Protein AF-A0A2I1HNR0-F1 (afdb_monomer)

Sequence (96 aa):
MDKSHIEALAINIVSKANALPSPNENTNIPKVDPCPICGEDIYTLELAVIKEFTLASCGHIFHQKCLEEYLVDGILRPPFEPHSQEESNGGNFVSI

InterPro domains:
  IPR001841 Zinc finger, RING-type [PS50089] (35-70)
  IPR013083 Zinc finger, RING/FYVE/PHD-type [G3DSA:3.30.40.10] (31-84)
  IPR027370 Zinc finger, RING-type, eukaryotic [PF13445] (35-67)

Organism: NCBI:txid588596

Radius of gyration: 17.7 Å; Cα contacts (8 Å, |Δi|>4): 84; chains: 1; bounding box: 32×51×40 Å

Secondary structure (DSSP, 8-state):
--SHHHHHHHHHHHHHTT-SSS--TT------PPPTTT-S-S--GGG-----EEE-TTS-EEEHHHHHHHHHHTTSS-------------------

Mean predicted aligned error: 13.55 Å

Nearest PDB structures (foldseek):
  2ep4-assembly1_A  TM=4.364E-01  e=3.396E-02  Homo sapiens
  8i3x-assembly1_B  TM=5.291E-01  e=1.259E-01  Oryza sativa
  4r2y-assembly2_B  TM=5.786E-01  e=5.001E-01  Homo sapiens

Foldseek 3Di:
DDCVQVVLVVLVVCVQVCVDPDPPPDPPRDDHADAPQPRHRCDDPPVVDNQDWDQDPVRHIHRPVSVVCCVVCVVPDDDDDPPDDPPDDDDDDDDD

Solvent-accessible surface area (backbone atoms only — not comparable to full-atom values): 6399 Å² total; per-residue (Å²): 120,74,58,63,58,57,53,25,45,51,52,43,51,42,55,72,66,65,74,46,81,72,90,65,92,77,77,80,72,53,83,67,76,42,12,80,87,79,66,46,66,61,74,56,73,92,73,74,56,83,59,60,64,43,76,45,83,88,55,53,51,32,38,38,68,57,52,51,51,46,61,66,49,44,82,75,50,84,78,85,78,76,83,73,81,77,84,73,74,91,75,94,79,83,90,129

pLDDT: mean 70.46, std 18.04, range [37.06, 91.38]

Structure (mmCIF, N/CA/C/O backbone):
data_AF-A0A2I1HNR0-F1
#
_entry.id   AF-A0A2I1HNR0-F1
#
loop_
_atom_site.group_PDB
_atom_site.id
_atom_site.type_symbol
_atom_site.label_atom_id
_atom_site.label_alt_id
_atom_site.label_comp_id
_atom_site.label_asym_id
_atom_site.label_entity_id
_atom_site.label_seq_id
_atom_site.pdbx_PDB_ins_code
_atom_site.Cartn_x
_atom_site.Cartn_y
_atom_site.Cartn_z
_atom_site.occupancy
_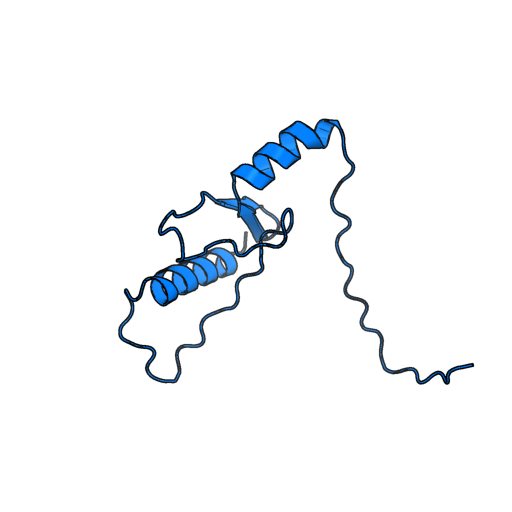atom_site.B_iso_or_equiv
_atom_site.auth_seq_id
_atom_site.auth_comp_id
_atom_site.auth_asym_id
_atom_site.auth_atom_id
_atom_site.pdbx_PDB_model_num
ATOM 1 N N . MET A 1 1 ? -12.409 -0.281 -9.114 1.00 62.66 1 MET A N 1
ATOM 2 C CA . MET A 1 1 ? -11.422 -0.092 -8.035 1.00 62.66 1 MET A CA 1
ATOM 3 C C . MET A 1 1 ? -12.179 -0.213 -6.733 1.00 62.66 1 MET A C 1
ATOM 5 O O . MET A 1 1 ? -13.107 0.563 -6.523 1.00 62.66 1 MET A O 1
ATOM 9 N N . ASP A 1 2 ? -11.879 -1.246 -5.957 1.00 72.56 2 ASP A N 1
ATOM 10 C CA . ASP A 1 2 ? -12.530 -1.484 -4.673 1.00 72.56 2 ASP A CA 1
ATOM 11 C C . ASP A 1 2 ? -11.968 -0.510 -3.624 1.00 72.56 2 ASP A C 1
ATOM 13 O O . ASP A 1 2 ? -10.753 -0.410 -3.460 1.00 72.56 2 ASP A O 1
ATOM 17 N N . LYS A 1 3 ? -12.847 0.252 -2.965 1.00 78.31 3 LYS A N 1
ATOM 18 C CA . LYS A 1 3 ? -12.471 1.288 -1.987 1.00 78.31 3 LYS A CA 1
ATOM 19 C C . LYS A 1 3 ? -12.252 0.723 -0.584 1.00 78.31 3 LYS A C 1
ATOM 21 O O . LYS A 1 3 ? -11.647 1.411 0.239 1.00 78.31 3 LYS A O 1
ATOM 26 N N . SER A 1 4 ? -12.683 -0.517 -0.342 1.00 85.06 4 SER A N 1
ATOM 27 C CA . SER A 1 4 ? -12.580 -1.210 0.947 1.00 85.06 4 SER A CA 1
ATOM 28 C C . SER A 1 4 ? -11.157 -1.181 1.524 1.00 85.06 4 SER A C 1
ATOM 30 O O . SER A 1 4 ? -10.972 -0.966 2.717 1.00 85.06 4 SER A O 1
ATOM 32 N N . HIS A 1 5 ? -10.142 -1.297 0.665 1.00 83.94 5 HIS A N 1
ATOM 33 C CA . HIS A 1 5 ? -8.728 -1.301 1.040 1.00 83.94 5 HIS A CA 1
ATOM 34 C C . HIS A 1 5 ? -8.259 0.052 1.603 1.00 83.94 5 HIS A C 1
ATOM 36 O O . HIS A 1 5 ? -7.516 0.093 2.584 1.00 83.94 5 HIS A O 1
ATOM 42 N N . ILE A 1 6 ? -8.721 1.172 1.030 1.00 84.88 6 ILE A N 1
ATOM 43 C CA . ILE A 1 6 ? -8.407 2.513 1.557 1.00 84.88 6 ILE A CA 1
ATOM 44 C C . ILE A 1 6 ? -9.178 2.773 2.847 1.00 84.88 6 ILE A C 1
ATOM 46 O O . ILE A 1 6 ? -8.618 3.336 3.786 1.00 84.88 6 ILE A O 1
ATOM 50 N N . GLU A 1 7 ? -10.444 2.359 2.910 1.00 87.06 7 GLU A N 1
ATOM 51 C CA . GLU A 1 7 ? -11.250 2.479 4.128 1.00 87.06 7 GLU A CA 1
ATOM 52 C C . GLU A 1 7 ? -10.610 1.701 5.284 1.00 87.06 7 GLU A C 1
ATOM 54 O O . GLU A 1 7 ? -10.467 2.236 6.385 1.00 87.06 7 GLU A O 1
ATOM 59 N N . ALA A 1 8 ? -10.126 0.486 5.012 1.00 86.38 8 ALA A N 1
ATOM 60 C CA . ALA A 1 8 ? -9.403 -0.322 5.980 1.00 86.38 8 ALA A CA 1
ATOM 61 C C . ALA A 1 8 ? -8.133 0.376 6.481 1.00 86.38 8 ALA A C 1
ATOM 63 O O . ALA A 1 8 ? -7.927 0.476 7.692 1.00 86.38 8 ALA A O 1
ATOM 64 N N . LEU A 1 9 ? -7.319 0.922 5.569 1.00 86.12 9 LEU A N 1
ATOM 65 C CA . LEU A 1 9 ? -6.110 1.667 5.927 1.00 86.12 9 LEU A CA 1
ATOM 66 C C . LEU A 1 9 ? -6.421 2.910 6.767 1.00 86.12 9 LEU A C 1
ATOM 68 O O . LEU A 1 9 ? -5.754 3.144 7.775 1.00 86.12 9 LEU A O 1
ATOM 72 N N . ALA A 1 10 ? -7.449 3.676 6.403 1.00 85.62 10 ALA A N 1
ATOM 73 C CA . ALA A 1 10 ? -7.860 4.858 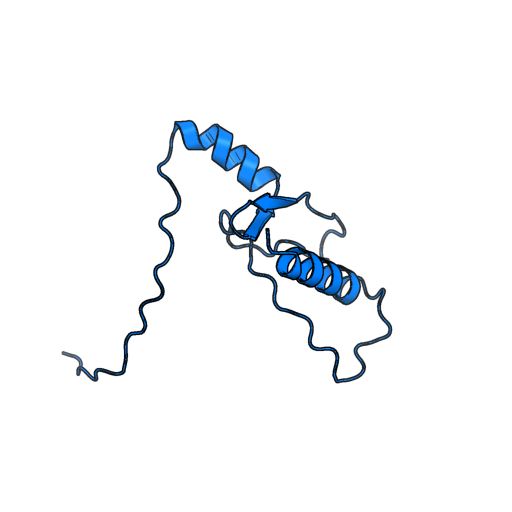7.153 1.00 85.62 10 ALA A CA 1
ATOM 74 C C . ALA A 1 10 ? -8.278 4.506 8.591 1.00 85.62 10 ALA A C 1
ATOM 76 O O . ALA A 1 10 ? -7.799 5.134 9.536 1.00 85.62 10 ALA A O 1
ATOM 77 N N . ILE A 1 11 ? -9.104 3.468 8.774 1.00 86.00 11 ILE A N 1
ATOM 78 C CA . ILE A 1 11 ? -9.502 2.991 10.110 1.00 86.00 11 ILE A CA 1
ATOM 79 C C . ILE A 1 11 ? -8.268 2.557 10.909 1.00 86.00 11 ILE A C 1
ATOM 81 O O . ILE A 1 11 ? -8.132 2.915 12.082 1.00 86.00 11 ILE A O 1
ATOM 85 N N . ASN A 1 12 ? -7.338 1.838 10.272 1.00 84.44 12 ASN A N 1
ATOM 86 C CA . ASN A 1 12 ? -6.107 1.381 10.911 1.00 84.44 12 ASN A CA 1
ATOM 87 C C . ASN A 1 12 ? -5.250 2.567 11.398 1.00 84.44 12 ASN A C 1
ATOM 89 O O . ASN A 1 12 ? -4.848 2.587 12.560 1.00 84.44 12 ASN A O 1
ATOM 93 N N . ILE A 1 13 ? -5.055 3.601 10.570 1.00 83.00 13 ILE A N 1
ATO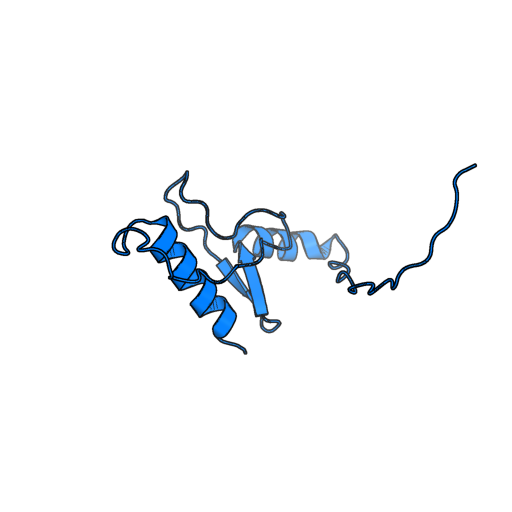M 94 C CA . ILE A 1 13 ? -4.303 4.816 10.940 1.00 83.00 13 ILE A CA 1
ATOM 95 C C . ILE A 1 13 ? -4.949 5.533 12.128 1.00 83.00 13 ILE A C 1
ATOM 97 O O . ILE A 1 13 ? -4.265 5.834 13.107 1.00 83.00 13 ILE A O 1
ATOM 101 N N . VAL A 1 14 ? -6.260 5.790 12.074 1.00 81.75 14 VAL A N 1
ATOM 102 C CA . VAL A 1 14 ? -6.960 6.516 13.146 1.00 81.75 14 VAL A CA 1
ATOM 103 C C . VAL A 1 14 ? -6.928 5.715 14.455 1.00 81.75 14 VAL A C 1
ATOM 105 O O . VAL A 1 14 ? -6.724 6.296 15.524 1.00 81.75 14 VAL A O 1
ATOM 108 N N . SER A 1 15 ? -7.069 4.385 14.377 1.00 79.62 15 SER A N 1
ATOM 109 C CA . SER A 1 15 ? -6.989 3.498 15.545 1.00 79.62 15 SER A CA 1
ATOM 110 C C . SER A 1 15 ? -5.597 3.494 16.185 1.00 79.62 15 SER A C 1
ATOM 112 O O . SER A 1 15 ? -5.487 3.660 17.399 1.00 79.62 15 SER A O 1
ATOM 114 N N . LYS A 1 16 ? -4.528 3.393 15.381 1.00 76.25 16 LYS A N 1
ATOM 115 C CA . LYS A 1 16 ? -3.136 3.409 15.857 1.00 76.25 16 LYS A CA 1
ATOM 116 C C . LYS A 1 16 ? -2.734 4.789 16.396 1.00 76.25 16 LYS A C 1
ATOM 118 O O . LYS A 1 16 ? -1.969 4.863 17.347 1.00 76.25 16 LYS A O 1
ATOM 123 N N . ALA A 1 17 ? -3.271 5.881 15.851 1.00 74.12 17 ALA A N 1
ATOM 124 C CA . ALA A 1 17 ? -2.963 7.248 16.284 1.00 74.12 17 ALA A CA 1
ATOM 125 C C . ALA A 1 17 ? -3.607 7.665 17.629 1.00 74.12 17 ALA A C 1
ATOM 127 O O . ALA A 1 17 ? -3.498 8.830 18.007 1.00 74.12 17 ALA A O 1
ATOM 128 N N . ASN A 1 18 ? -4.284 6.757 18.350 1.00 67.00 18 ASN A N 1
ATOM 129 C CA . ASN A 1 18 ? -5.060 7.041 19.573 1.00 67.00 18 ASN A CA 1
ATOM 130 C C . ASN A 1 18 ? -6.141 8.135 19.400 1.00 67.00 18 ASN A C 1
ATOM 132 O O . ASN A 1 18 ? -6.622 8.696 20.383 1.00 67.00 18 ASN A O 1
ATOM 136 N N . ALA A 1 19 ? -6.520 8.459 18.158 1.00 58.84 19 ALA A N 1
ATOM 137 C CA . ALA A 1 19 ? -7.512 9.490 17.845 1.00 58.84 19 ALA A CA 1
ATOM 138 C C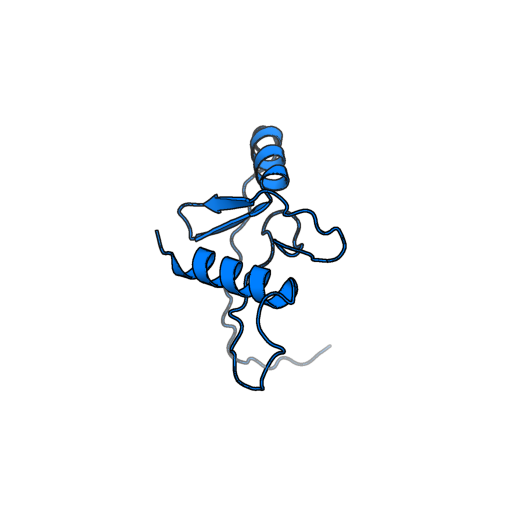 . ALA A 1 19 ? -8.958 8.964 17.907 1.00 58.84 19 ALA A C 1
ATOM 140 O O . ALA A 1 19 ? -9.905 9.749 17.903 1.00 58.84 19 ALA A O 1
ATOM 141 N N . LEU A 1 20 ? -9.139 7.642 17.978 1.00 56.06 20 LEU A N 1
ATOM 142 C CA . LEU A 1 20 ? -10.407 7.022 18.352 1.00 56.06 20 LEU A CA 1
ATOM 143 C C . LEU A 1 20 ? -10.469 6.865 19.878 1.00 56.06 20 LEU A C 1
ATOM 145 O O . LEU A 1 20 ? -9.437 6.580 20.493 1.00 56.06 20 LEU A O 1
ATOM 149 N N . PRO A 1 21 ? -11.650 7.033 20.508 1.00 52.19 21 PRO A N 1
ATOM 150 C CA . PRO A 1 21 ? -11.813 6.695 21.916 1.00 52.19 21 PRO A CA 1
ATOM 151 C C . PRO A 1 21 ? -11.307 5.266 22.134 1.00 52.19 21 PRO A C 1
ATOM 153 O O . PRO A 1 21 ? -11.570 4.401 21.299 1.00 52.19 21 PRO A O 1
ATOM 156 N N . SER A 1 22 ? -10.533 5.085 23.215 1.00 53.16 22 SER A N 1
ATOM 157 C CA . SER A 1 22 ? -9.949 3.823 23.699 1.00 53.16 22 SER A CA 1
ATOM 158 C C . SER A 1 22 ? -10.717 2.601 23.197 1.00 53.16 22 SER A C 1
ATOM 160 O O . SER A 1 22 ? -11.940 2.631 23.341 1.00 53.16 22 SER A O 1
ATOM 162 N N . PRO A 1 23 ? -10.042 1.543 22.694 1.00 53.56 23 PRO A N 1
ATOM 163 C CA . PRO A 1 23 ? -10.677 0.353 22.134 1.00 53.56 23 PRO A CA 1
ATOM 164 C C . PRO A 1 23 ? -11.640 -0.239 23.160 1.00 53.56 23 PRO A C 1
ATOM 166 O O . PRO A 1 23 ? -11.274 -1.012 24.041 1.00 53.56 23 PRO A O 1
ATOM 169 N N . ASN A 1 24 ? -12.890 0.181 23.070 1.00 49.94 24 ASN A N 1
ATOM 170 C CA . ASN A 1 24 ? -14.006 -0.427 23.739 1.00 49.94 24 ASN A CA 1
ATOM 171 C C . ASN A 1 24 ? -14.272 -1.700 22.945 1.00 49.94 24 ASN A C 1
ATOM 173 O O . ASN A 1 24 ? -14.895 -1.656 21.893 1.00 49.94 24 ASN A O 1
ATOM 177 N N . GLU A 1 25 ? -13.665 -2.793 23.409 1.00 54.53 25 GLU A N 1
ATOM 178 C CA . GLU A 1 25 ? -13.961 -4.203 23.129 1.00 54.53 25 GLU A CA 1
ATOM 179 C C . GLU A 1 25 ? -15.123 -4.438 22.138 1.00 54.53 25 GLU A C 1
ATOM 181 O O . GLU A 1 25 ? -16.223 -4.764 22.567 1.00 54.53 25 GLU A O 1
ATOM 186 N N . ASN A 1 26 ? -14.909 -4.208 20.830 1.00 56.06 26 ASN A N 1
ATOM 187 C CA . ASN A 1 26 ? -15.707 -4.715 19.689 1.00 56.06 26 ASN A CA 1
ATOM 188 C C . ASN A 1 26 ? -15.451 -4.002 18.349 1.00 56.06 26 ASN A C 1
ATOM 190 O O . ASN A 1 26 ? -16.052 -4.377 17.340 1.00 56.06 26 ASN A O 1
ATOM 194 N N . THR A 1 27 ? -14.576 -2.999 18.268 1.00 62.62 27 THR A N 1
ATOM 195 C CA . THR A 1 27 ? -14.182 -2.453 16.963 1.00 62.62 27 THR A CA 1
ATOM 196 C C . THR A 1 27 ? -13.281 -3.452 16.237 1.00 62.62 27 THR A C 1
ATOM 198 O O . THR A 1 27 ? -12.097 -3.589 16.531 1.00 62.62 27 THR A O 1
ATOM 201 N N . ASN A 1 28 ? -13.858 -4.193 15.285 1.00 72.69 28 ASN A N 1
ATOM 202 C CA . ASN A 1 28 ? -13.095 -5.030 14.364 1.00 72.69 28 ASN A CA 1
ATOM 203 C C . ASN A 1 28 ? -12.253 -4.103 13.476 1.00 72.69 28 ASN A C 1
ATOM 205 O O . ASN A 1 28 ? -12.770 -3.496 12.541 1.00 72.69 28 ASN A O 1
ATOM 209 N N . ILE A 1 29 ? -10.978 -3.924 13.827 1.00 76.31 29 ILE A N 1
ATOM 210 C CA . ILE A 1 29 ? -10.045 -3.152 13.009 1.00 76.31 29 ILE A CA 1
ATOM 211 C C . ILE A 1 29 ? -9.717 -4.017 11.787 1.00 76.31 29 ILE A C 1
ATOM 213 O O . ILE A 1 29 ? -9.133 -5.093 11.951 1.00 76.31 29 ILE A O 1
ATOM 217 N N . PRO A 1 30 ? -10.085 -3.583 10.572 1.00 81.81 30 PRO A N 1
ATOM 218 C CA . PRO A 1 30 ? -9.807 -4.347 9.370 1.00 81.81 30 PRO A CA 1
ATOM 219 C C . PRO A 1 30 ? -8.295 -4.478 9.179 1.00 81.81 30 PRO A C 1
ATOM 221 O O . PRO A 1 30 ? -7.533 -3.517 9.342 1.00 81.81 30 PRO A O 1
ATOM 224 N N . LYS A 1 31 ? -7.864 -5.697 8.850 1.00 82.06 31 LYS A N 1
ATOM 225 C CA . LYS A 1 31 ? -6.464 -5.992 8.558 1.00 82.06 31 LYS A CA 1
ATOM 226 C C . LYS A 1 31 ? -6.077 -5.317 7.244 1.00 82.06 31 LYS A C 1
ATOM 228 O O . LYS A 1 31 ? -6.835 -5.349 6.280 1.00 82.06 31 LYS A O 1
ATOM 233 N N . VAL A 1 32 ? -4.894 -4.718 7.226 1.00 85.75 32 VAL A N 1
ATOM 234 C CA . VAL A 1 32 ? -4.279 -4.152 6.026 1.00 85.75 32 VAL A CA 1
ATOM 235 C C . VAL A 1 32 ? -3.054 -4.995 5.727 1.00 85.75 32 VAL A C 1
ATOM 237 O O . VAL A 1 32 ? -2.264 -5.259 6.635 1.00 85.75 32 VAL A O 1
ATOM 240 N N . ASP A 1 33 ? -2.921 -5.439 4.484 1.00 89.44 33 ASP A N 1
ATOM 241 C CA . ASP A 1 33 ? -1.747 -6.195 4.064 1.00 89.44 33 ASP A CA 1
ATOM 242 C C . ASP A 1 33 ? -0.495 -5.300 4.052 1.00 89.44 33 ASP A C 1
ATOM 244 O O . ASP A 1 33 ? -0.593 -4.092 3.800 1.00 89.44 33 ASP A O 1
ATOM 248 N N . PRO A 1 34 ? 0.688 -5.862 4.350 1.00 89.88 34 PRO A N 1
ATOM 249 C CA . PRO A 1 34 ? 1.938 -5.116 4.299 1.00 89.88 34 PRO A CA 1
ATOM 250 C C . PRO A 1 34 ? 2.287 -4.711 2.862 1.00 89.88 34 PRO A C 1
ATOM 252 O O . PRO A 1 34 ? 1.733 -5.229 1.891 1.00 89.88 34 PRO A O 1
ATOM 255 N N . CYS A 1 35 ? 3.252 -3.800 2.722 1.00 90.69 35 CYS A N 1
ATOM 256 C CA . CYS A 1 35 ? 3.787 -3.420 1.419 1.00 90.69 35 CYS A CA 1
ATOM 257 C C . CYS A 1 35 ? 4.347 -4.663 0.712 1.00 90.69 35 CYS A C 1
ATOM 259 O O . CYS A 1 35 ? 5.288 -5.266 1.234 1.00 90.69 35 CYS A O 1
ATOM 261 N N . PRO A 1 36 ? 3.857 -5.026 -0.489 1.00 91.00 36 PRO A N 1
ATOM 262 C CA . PRO A 1 36 ? 4.332 -6.226 -1.170 1.00 91.00 36 PRO A CA 1
ATOM 263 C C . PRO A 1 36 ? 5.837 -6.197 -1.464 1.00 91.00 36 PRO A C 1
ATOM 265 O O . PRO A 1 36 ? 6.474 -7.238 -1.438 1.00 91.00 36 PRO A O 1
ATOM 268 N N . ILE A 1 37 ? 6.414 -5.009 -1.696 1.00 90.88 37 ILE A N 1
ATOM 269 C CA . ILE A 1 37 ? 7.817 -4.837 -2.110 1.00 90.88 37 ILE A CA 1
ATOM 270 C C . ILE A 1 37 ? 8.804 -5.081 -0.965 1.00 90.88 37 ILE A C 1
ATOM 272 O O . ILE A 1 37 ? 9.810 -5.758 -1.164 1.00 90.88 37 ILE A O 1
ATOM 276 N N . CYS A 1 38 ? 8.547 -4.519 0.217 1.00 89.69 38 CYS A N 1
ATOM 277 C CA . CYS A 1 38 ? 9.478 -4.586 1.348 1.00 89.69 38 CYS A CA 1
ATOM 278 C C . CYS A 1 38 ? 9.003 -5.487 2.496 1.00 89.69 38 CYS A C 1
ATOM 280 O O . CYS A 1 38 ? 9.789 -5.759 3.395 1.00 89.69 38 CYS A O 1
ATOM 282 N N . GLY A 1 39 ? 7.747 -5.942 2.482 1.00 89.19 39 GLY A N 1
ATOM 283 C CA . GLY A 1 39 ? 7.155 -6.781 3.529 1.00 89.19 39 GLY A CA 1
ATOM 284 C C . GLY A 1 39 ? 6.770 -6.038 4.813 1.00 89.19 39 GLY A C 1
ATOM 285 O O . GLY A 1 39 ? 6.185 -6.643 5.705 1.00 89.19 39 GLY A O 1
ATOM 286 N N . GLU A 1 40 ? 7.056 -4.738 4.905 1.00 87.81 40 GLU A N 1
ATOM 287 C CA . GLU A 1 40 ? 6.783 -3.922 6.089 1.00 87.81 40 GLU A CA 1
ATOM 288 C C . GLU A 1 40 ? 5.365 -3.334 6.083 1.00 87.81 40 GLU A C 1
ATOM 290 O O . GLU A 1 40 ? 4.790 -3.052 5.025 1.00 87.81 40 GLU A O 1
ATOM 295 N N . ASP A 1 41 ? 4.829 -3.064 7.276 1.00 86.44 41 ASP A N 1
ATOM 296 C CA . ASP A 1 41 ? 3.551 -2.369 7.466 1.00 86.44 41 ASP A CA 1
ATOM 297 C C . ASP A 1 41 ? 3.495 -1.059 6.653 1.00 86.44 41 ASP A C 1
ATOM 299 O O . ASP A 1 41 ? 4.422 -0.238 6.669 1.00 86.44 41 ASP A O 1
ATOM 303 N N . ILE A 1 42 ? 2.358 -0.805 5.989 1.00 86.50 42 ILE A N 1
ATOM 304 C CA . ILE A 1 42 ? 2.117 0.449 5.246 1.00 86.50 42 ILE A CA 1
ATOM 305 C C . ILE A 1 42 ? 2.266 1.672 6.161 1.00 86.50 42 ILE A C 1
ATOM 307 O O . ILE A 1 42 ? 2.788 2.708 5.750 1.00 86.50 42 ILE A O 1
ATOM 311 N N . TYR A 1 43 ? 1.864 1.523 7.422 1.00 77.19 43 TYR A N 1
ATOM 312 C CA . TYR A 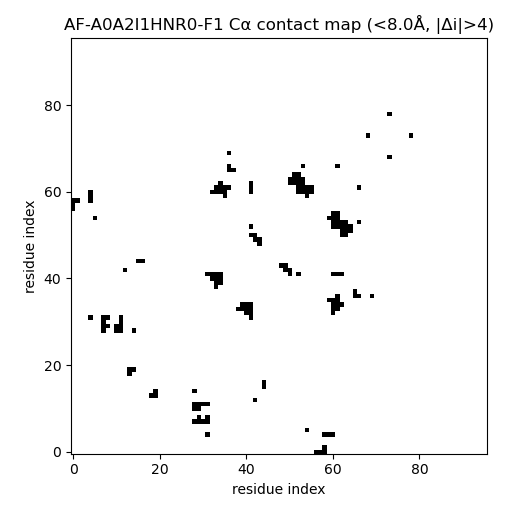1 43 ? 1.910 2.569 8.430 1.00 77.19 43 TYR A CA 1
ATOM 313 C C . TYR A 1 43 ? 2.411 2.028 9.775 1.00 77.19 43 TYR A C 1
ATOM 315 O O . TYR A 1 43 ? 1.793 1.139 10.372 1.00 77.19 43 TYR A O 1
ATOM 323 N N . THR A 1 44 ? 3.491 2.628 10.282 1.00 70.38 44 THR A N 1
ATOM 324 C CA . THR A 1 44 ? 4.008 2.406 11.635 1.00 70.38 44 THR A CA 1
ATOM 325 C C . THR A 1 44 ? 3.955 3.705 12.436 1.00 70.38 44 THR A C 1
ATOM 327 O O . THR A 1 44 ? 4.337 4.773 11.959 1.00 70.38 44 THR A O 1
ATOM 330 N N . LEU A 1 45 ? 3.462 3.621 13.674 1.00 63.78 45 LEU A N 1
ATOM 331 C CA . LEU A 1 45 ? 3.330 4.783 14.559 1.00 63.78 45 LEU A CA 1
ATOM 332 C C . LEU A 1 45 ? 4.686 5.242 15.122 1.00 63.78 45 LEU A C 1
ATOM 334 O O . LEU A 1 45 ? 4.828 6.400 15.499 1.00 63.78 45 LEU A O 1
ATOM 338 N N . GLU A 1 46 ? 5.684 4.352 15.148 1.00 60.53 46 GLU A N 1
ATOM 339 C CA . GLU A 1 46 ? 6.978 4.550 15.822 1.00 60.53 46 GLU A CA 1
ATOM 340 C C . GLU A 1 46 ? 7.749 5.792 15.363 1.00 60.53 46 GLU A C 1
ATOM 342 O O . GLU A 1 46 ? 8.549 6.327 16.125 1.00 60.53 46 GLU A O 1
ATOM 347 N N . LEU A 1 47 ? 7.491 6.287 14.149 1.00 54.88 47 LEU A N 1
ATOM 348 C CA . LEU A 1 47 ? 8.141 7.490 13.627 1.00 54.88 47 LEU A CA 1
ATOM 349 C C . LEU A 1 47 ? 7.193 8.682 13.456 1.00 54.88 47 LEU A C 1
ATOM 351 O O . LEU A 1 47 ? 7.659 9.745 13.065 1.00 54.88 47 LEU A O 1
ATOM 355 N N . ALA A 1 48 ? 5.886 8.533 13.709 1.00 54.75 48 ALA A N 1
ATOM 356 C CA . ALA A 1 48 ? 4.851 9.548 13.447 1.00 54.75 48 ALA A CA 1
ATOM 357 C C . ALA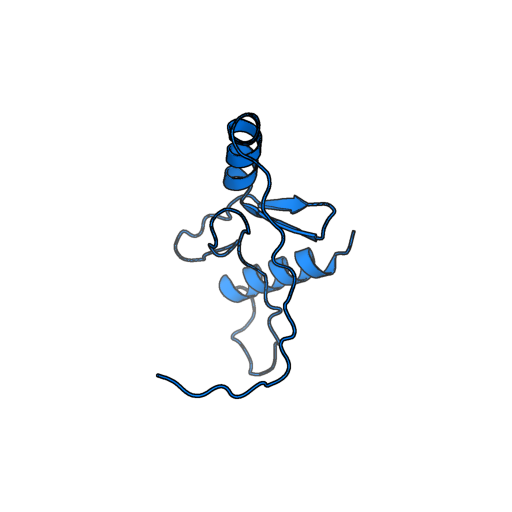 A 1 48 ? 4.859 10.155 12.022 1.00 54.75 48 ALA A C 1
ATOM 359 O O . ALA A 1 48 ? 4.146 11.119 11.743 1.00 54.75 48 ALA A O 1
ATOM 360 N N . VAL A 1 49 ? 5.629 9.579 11.097 1.00 59.12 49 VAL A N 1
ATOM 361 C CA . VAL A 1 49 ? 5.674 9.972 9.693 1.00 59.12 49 VAL A CA 1
ATOM 362 C C . VAL A 1 49 ? 4.693 9.083 8.949 1.00 59.12 49 VAL A C 1
ATOM 364 O O . VAL A 1 49 ? 4.900 7.874 8.836 1.00 59.12 49 VAL A O 1
ATOM 367 N N . ILE A 1 50 ? 3.623 9.681 8.424 1.00 59.81 50 ILE A N 1
ATOM 368 C CA . ILE A 1 50 ? 2.819 9.019 7.398 1.00 59.81 50 ILE A CA 1
ATOM 369 C C . ILE A 1 50 ? 3.746 8.838 6.195 1.00 59.81 50 ILE A C 1
ATOM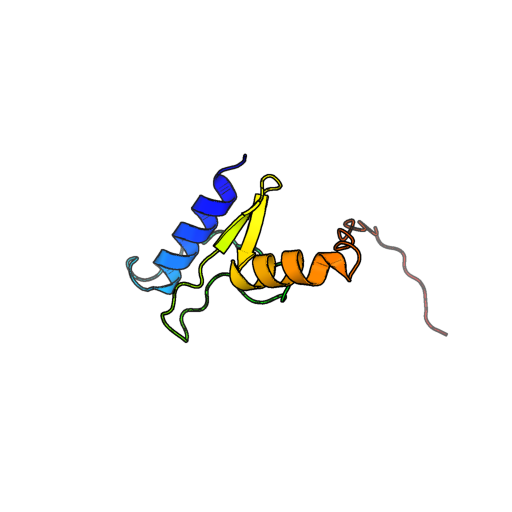 371 O O . ILE A 1 50 ? 4.114 9.811 5.540 1.00 59.81 50 ILE A O 1
ATOM 375 N N . LYS A 1 51 ? 4.167 7.599 5.937 1.00 68.50 51 LYS A N 1
ATOM 376 C CA . LYS A 1 51 ? 4.840 7.262 4.684 1.00 68.50 51 LYS A CA 1
ATOM 377 C C . LYS A 1 51 ? 3.811 7.415 3.568 1.00 68.50 51 LYS A C 1
ATOM 379 O O . LYS A 1 51 ? 2.715 6.868 3.670 1.00 68.50 51 LYS A O 1
ATOM 384 N N . GLU A 1 52 ? 4.152 8.174 2.534 1.00 84.38 52 GLU A N 1
ATOM 385 C CA . GLU A 1 52 ? 3.341 8.274 1.321 1.00 84.38 52 GLU A CA 1
ATOM 386 C C . GLU A 1 52 ? 3.090 6.870 0.754 1.00 84.38 52 GLU A C 1
ATOM 388 O O . GLU A 1 52 ? 3.964 5.996 0.821 1.00 84.38 52 GLU A O 1
ATOM 393 N N . PHE A 1 53 ? 1.890 6.633 0.228 1.00 88.94 53 PHE A N 1
ATOM 394 C CA . PHE A 1 53 ? 1.489 5.331 -0.287 1.00 88.94 53 PHE A CA 1
ATOM 395 C C . PHE A 1 53 ? 0.685 5.454 -1.577 1.00 88.94 53 PHE A C 1
ATOM 397 O O . PHE A 1 53 ? -0.023 6.435 -1.801 1.00 88.94 53 PHE A O 1
ATOM 404 N N . THR A 1 54 ? 0.754 4.408 -2.394 1.00 89.56 54 THR A N 1
ATOM 405 C CA . THR A 1 54 ? 0.072 4.327 -3.687 1.00 89.56 54 THR A CA 1
ATOM 406 C C . THR A 1 54 ? -0.879 3.140 -3.693 1.00 89.56 54 THR A C 1
ATOM 408 O O . THR A 1 54 ? -0.456 2.012 -3.440 1.00 89.56 54 THR A O 1
ATOM 411 N N . LEU A 1 55 ? -2.155 3.380 -4.016 1.00 89.94 55 LEU A N 1
ATOM 412 C CA . LEU A 1 55 ? -3.122 2.321 -4.310 1.00 89.94 55 LEU A CA 1
ATOM 4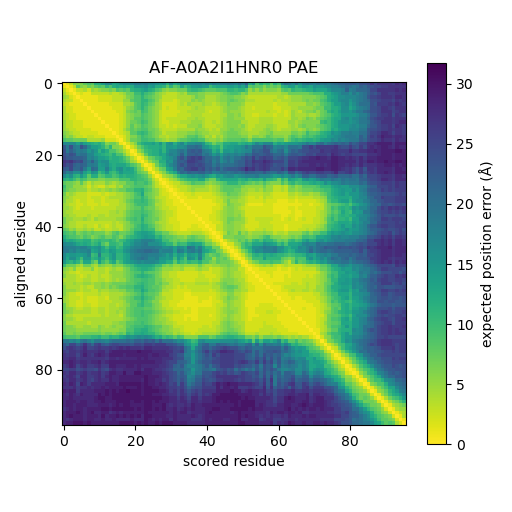13 C C . LEU A 1 55 ? -3.037 1.960 -5.797 1.00 89.94 55 LEU A C 1
ATOM 415 O O . LEU A 1 55 ? -3.365 2.775 -6.663 1.00 89.94 55 LEU A O 1
ATOM 419 N N . ALA A 1 56 ? -2.643 0.727 -6.095 1.00 87.38 56 ALA A N 1
ATOM 420 C CA . ALA A 1 56 ? -2.689 0.208 -7.453 1.00 87.38 56 ALA A CA 1
ATOM 421 C C . ALA A 1 56 ? -4.121 -0.164 -7.864 1.00 87.38 56 ALA A C 1
ATOM 423 O O . ALA A 1 56 ? -4.979 -0.486 -7.042 1.00 87.38 56 ALA A O 1
ATOM 424 N N . SER A 1 57 ? -4.380 -0.200 -9.172 1.00 85.94 57 SER A N 1
ATOM 425 C CA . SER A 1 57 ? -5.682 -0.610 -9.719 1.00 85.94 57 SER A CA 1
ATOM 426 C C . SER A 1 57 ? -6.089 -2.037 -9.329 1.00 85.94 57 SER A C 1
ATOM 428 O O . SER A 1 57 ? -7.285 -2.328 -9.288 1.00 85.94 57 SER A O 1
ATOM 430 N N . CYS A 1 58 ? -5.115 -2.898 -9.009 1.00 86.00 58 CYS A N 1
ATOM 431 C CA . CYS A 1 58 ? -5.313 -4.256 -8.504 1.00 86.00 58 CYS A CA 1
ATOM 432 C C . CYS A 1 58 ? -5.684 -4.332 -7.011 1.00 86.00 58 CYS A C 1
ATOM 434 O O . CYS A 1 58 ? -5.920 -5.429 -6.522 1.00 86.00 58 CYS A O 1
ATOM 436 N N . GLY A 1 59 ? -5.752 -3.204 -6.295 1.00 83.88 59 GLY A N 1
ATOM 437 C CA . GLY A 1 59 ? -6.156 -3.144 -4.883 1.00 83.88 59 GLY A CA 1
ATOM 438 C C . GLY A 1 59 ? -5.000 -3.167 -3.881 1.00 83.88 59 GLY A C 1
ATOM 439 O O . GLY A 1 59 ? -5.197 -2.795 -2.728 1.00 83.88 59 GLY A O 1
ATOM 440 N N . HIS A 1 60 ? -3.787 -3.521 -4.312 1.00 89.88 60 HIS A N 1
ATOM 441 C CA . HIS A 1 60 ? -2.608 -3.495 -3.446 1.00 89.88 60 HIS A CA 1
ATOM 442 C C . HIS A 1 60 ? -2.170 -2.068 -3.110 1.00 89.88 60 HIS A C 1
ATOM 444 O O . HIS A 1 60 ? -2.206 -1.171 -3.960 1.00 89.88 60 HIS A O 1
ATOM 450 N N . ILE A 1 61 ? -1.704 -1.888 -1.876 1.00 91.06 61 ILE A N 1
ATOM 451 C CA . ILE A 1 61 ? -1.146 -0.635 -1.373 1.00 91.06 61 ILE A CA 1
ATOM 452 C C . ILE A 1 61 ? 0.366 -0.808 -1.225 1.00 91.06 61 ILE A C 1
ATOM 454 O O . ILE A 1 61 ? 0.835 -1.805 -0.685 1.00 91.06 61 ILE A O 1
ATOM 458 N N . PHE A 1 62 ? 1.129 0.170 -1.702 1.00 91.38 62 PHE A N 1
ATOM 459 C CA . PHE A 1 62 ? 2.590 0.190 -1.627 1.00 91.38 62 PHE A CA 1
ATOM 460 C C . PHE A 1 62 ? 3.048 1.433 -0.881 1.00 91.38 62 PHE A C 1
ATOM 462 O O . PHE A 1 62 ? 2.413 2.479 -1.014 1.00 91.38 62 PHE A O 1
ATOM 469 N N . HIS A 1 63 ? 4.191 1.381 -0.192 1.00 91.12 63 HIS A N 1
ATOM 470 C CA . HIS A 1 63 ? 4.908 2.624 0.105 1.00 91.12 63 HIS A CA 1
ATOM 471 C C . HIS A 1 63 ? 5.301 3.281 -1.218 1.00 91.12 63 HIS A C 1
ATOM 473 O O . HIS A 1 63 ? 5.840 2.610 -2.102 1.00 91.12 63 HIS A O 1
ATOM 479 N N . GLN A 1 64 ? 5.074 4.585 -1.344 1.00 89.69 64 GLN A N 1
ATOM 480 C CA . GLN A 1 64 ? 5.366 5.318 -2.571 1.00 89.69 64 GLN A CA 1
ATOM 481 C C . GLN A 1 64 ? 6.842 5.184 -2.951 1.00 89.69 64 GLN A C 1
ATOM 483 O O . GLN A 1 64 ? 7.141 4.804 -4.077 1.00 89.69 64 GLN A O 1
ATOM 488 N N . LYS A 1 65 ? 7.753 5.344 -1.982 1.00 87.69 65 LYS A N 1
ATOM 489 C CA . LYS A 1 65 ? 9.192 5.134 -2.185 1.00 87.69 65 LYS A CA 1
ATOM 490 C C . LYS A 1 65 ? 9.519 3.738 -2.727 1.00 87.69 65 LYS A C 1
ATOM 492 O O . LYS A 1 65 ? 10.299 3.625 -3.661 1.00 87.69 65 LYS A O 1
ATOM 497 N N . CYS A 1 66 ? 8.923 2.683 -2.167 1.00 89.62 66 CYS A N 1
ATOM 498 C CA . CYS A 1 66 ? 9.172 1.320 -2.639 1.00 89.62 66 CYS A CA 1
ATOM 499 C C . CYS A 1 66 ? 8.689 1.134 -4.076 1.00 89.62 66 CYS A C 1
ATOM 501 O O . CYS A 1 66 ? 9.372 0.491 -4.865 1.00 89.62 66 CYS A O 1
ATOM 503 N N . LEU A 1 67 ? 7.528 1.697 -4.422 1.00 90.62 67 LEU A N 1
ATOM 504 C CA . LEU A 1 67 ? 7.009 1.625 -5.782 1.00 90.62 67 LEU A CA 1
ATOM 505 C C . LEU A 1 67 ? 7.867 2.436 -6.761 1.00 90.62 67 LEU A C 1
ATOM 507 O O . LEU A 1 67 ? 8.133 1.961 -7.858 1.00 90.62 67 LEU A O 1
ATOM 511 N N . GLU A 1 68 ? 8.322 3.627 -6.375 1.00 90.19 68 GLU A N 1
ATOM 512 C CA . GLU A 1 68 ? 9.229 4.453 -7.178 1.00 90.19 68 GLU A CA 1
ATOM 513 C C . GLU A 1 68 ? 10.563 3.743 -7.421 1.00 90.19 68 GLU A C 1
ATOM 515 O O . GLU A 1 68 ? 10.964 3.594 -8.573 1.00 90.19 68 GLU A O 1
ATOM 520 N N . GLU A 1 69 ? 11.210 3.238 -6.365 1.00 88.38 69 GLU A N 1
ATOM 521 C CA . GLU A 1 69 ? 12.440 2.445 -6.472 1.00 88.38 69 GLU A CA 1
ATOM 522 C C . GLU A 1 69 ? 12.214 1.218 -7.351 1.00 88.38 69 GLU A C 1
ATOM 524 O O . GLU A 1 69 ? 12.991 0.975 -8.262 1.00 88.38 69 GLU A O 1
ATOM 529 N N . TYR A 1 70 ? 11.108 0.496 -7.168 1.00 86.19 70 TYR A N 1
ATOM 530 C CA . TYR A 1 70 ? 10.782 -0.657 -8.000 1.00 86.19 70 TYR A CA 1
ATOM 531 C C . TYR A 1 70 ? 10.512 -0.297 -9.464 1.00 86.19 70 TYR A C 1
ATOM 533 O O . TYR A 1 70 ? 10.832 -1.089 -10.338 1.00 86.19 70 TYR A O 1
ATOM 541 N N . LEU A 1 71 ? 9.930 0.861 -9.780 1.00 85.19 71 LEU A N 1
ATOM 542 C CA . LEU A 1 71 ? 9.705 1.276 -11.170 1.00 85.19 71 LEU A CA 1
ATOM 543 C C . LEU A 1 71 ? 10.991 1.783 -11.834 1.00 85.19 71 LEU A C 1
ATOM 545 O O . LEU A 1 71 ? 11.185 1.567 -13.031 1.00 85.19 71 LEU A O 1
ATOM 549 N N . VAL A 1 72 ? 11.873 2.423 -11.064 1.00 81.94 72 VAL A N 1
ATOM 550 C CA . VAL A 1 72 ? 13.195 2.871 -11.522 1.00 81.94 72 VAL A CA 1
ATOM 551 C C . VAL A 1 72 ? 14.137 1.673 -11.701 1.00 81.94 72 VAL A C 1
ATOM 553 O O . VAL A 1 72 ? 14.757 1.532 -12.757 1.00 81.94 72 VAL A O 1
ATOM 556 N N . ASP A 1 73 ? 14.178 0.762 -10.727 1.00 66.06 73 ASP A N 1
ATOM 557 C CA . ASP A 1 73 ? 14.976 -0.472 -10.742 1.00 66.06 73 ASP A CA 1
ATOM 558 C C . ASP A 1 73 ? 14.319 -1.596 -11.558 1.00 66.06 73 ASP A C 1
ATOM 560 O O . ASP A 1 73 ? 14.982 -2.560 -11.933 1.00 66.06 73 ASP A O 1
ATOM 564 N N . GLY A 1 74 ? 13.025 -1.493 -11.862 1.00 53.88 74 GLY A N 1
ATOM 565 C CA . GLY A 1 74 ? 12.228 -2.439 -12.655 1.00 53.88 74 GLY A CA 1
ATOM 566 C C . GLY A 1 74 ? 12.505 -2.374 -14.154 1.00 53.88 74 GLY A C 1
ATOM 567 O O . GLY A 1 74 ? 12.066 -3.245 -14.901 1.00 53.88 74 GLY A O 1
ATOM 568 N N . ILE A 1 75 ? 13.322 -1.414 -14.600 1.00 51.09 75 ILE A N 1
ATOM 569 C CA . ILE A 1 75 ? 14.053 -1.545 -15.869 1.00 51.09 75 ILE A CA 1
ATOM 570 C C . ILE A 1 75 ? 15.109 -2.678 -15.779 1.00 51.09 75 ILE A C 1
ATOM 572 O O . ILE A 1 75 ? 15.556 -3.179 -16.808 1.00 51.09 75 ILE A O 1
ATOM 576 N N . LEU A 1 76 ? 15.475 -3.142 -14.574 1.00 44.09 76 LEU A N 1
ATOM 577 C CA . LEU A 1 76 ? 16.555 -4.106 -14.322 1.00 44.09 76 LEU A CA 1
ATOM 578 C C . LEU A 1 76 ? 16.156 -5.392 -13.560 1.00 44.09 76 LEU A C 1
ATOM 580 O O . LEU A 1 76 ? 17.024 -6.256 -13.408 1.00 44.09 76 LEU A O 1
ATOM 584 N N . ARG A 1 77 ? 14.907 -5.592 -13.094 1.00 48.50 77 ARG A N 1
ATOM 585 C CA . ARG A 1 77 ? 14.481 -6.855 -12.430 1.00 48.50 77 ARG A CA 1
ATOM 586 C C . ARG A 1 77 ? 13.052 -7.301 -12.803 1.00 48.50 77 ARG A C 1
ATOM 588 O O . ARG A 1 77 ? 12.186 -6.445 -12.956 1.00 48.50 77 ARG A O 1
ATOM 595 N N . PRO A 1 78 ? 12.802 -8.622 -12.963 1.00 45.47 78 PRO A N 1
ATOM 596 C CA . PRO A 1 78 ? 11.509 -9.151 -13.403 1.00 45.47 78 PRO A CA 1
ATOM 597 C C . PRO A 1 78 ? 10.421 -9.012 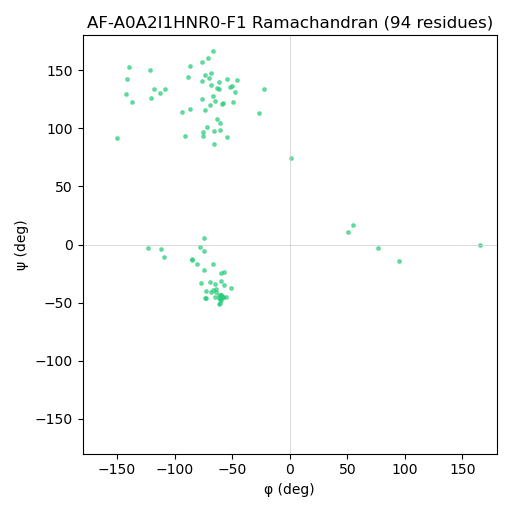-12.326 1.00 45.47 78 PRO A C 1
ATOM 599 O O . PRO A 1 78 ? 10.751 -8.844 -11.148 1.00 45.47 78 PRO A O 1
ATOM 602 N N . PRO A 1 79 ? 9.130 -9.075 -12.715 1.00 53.50 79 PRO A N 1
ATOM 603 C CA . PRO A 1 79 ? 8.045 -8.699 -11.835 1.00 53.50 79 PRO A CA 1
ATOM 604 C C . PRO A 1 79 ? 7.805 -9.727 -10.743 1.00 53.50 79 PRO A C 1
ATOM 606 O O . PRO A 1 79 ? 7.933 -10.924 -10.984 1.00 53.50 79 PRO A O 1
ATOM 609 N N . PHE A 1 80 ? 7.408 -9.218 -9.576 1.00 52.16 80 PHE A N 1
ATOM 610 C CA . PHE A 1 80 ? 6.756 -9.951 -8.492 1.00 52.16 80 PHE A CA 1
ATOM 611 C C . PHE A 1 80 ? 5.988 -11.173 -9.010 1.00 52.16 80 PHE A C 1
ATOM 613 O O . PHE A 1 80 ? 4.989 -11.012 -9.714 1.00 52.16 80 PHE A O 1
ATOM 620 N N . GLU A 1 81 ? 6.437 -12.381 -8.661 1.00 49.19 81 GLU A N 1
ATOM 621 C CA . GLU A 1 81 ? 5.603 -13.559 -8.863 1.00 49.19 81 GLU A CA 1
ATOM 622 C C . GLU A 1 81 ? 4.438 -13.474 -7.870 1.00 49.19 81 GLU A C 1
ATOM 624 O O . GLU A 1 81 ? 4.668 -13.381 -6.660 1.00 49.19 81 GLU A O 1
ATOM 629 N N . PRO A 1 82 ? 3.182 -13.440 -8.343 1.00 46.06 82 PRO A N 1
ATOM 630 C CA . PRO A 1 82 ? 2.046 -13.492 -7.446 1.00 46.06 82 PRO A CA 1
ATOM 631 C C . PRO A 1 82 ? 2.060 -14.857 -6.758 1.00 46.06 82 PRO A C 1
ATOM 633 O O . PRO A 1 82 ? 2.033 -15.888 -7.425 1.00 46.06 82 PRO A O 1
ATOM 636 N N . HIS A 1 83 ? 2.084 -14.869 -5.424 1.00 42.66 83 HIS A N 1
ATOM 637 C CA . HIS A 1 83 ? 1.838 -16.084 -4.660 1.00 42.66 83 HIS A CA 1
ATOM 638 C C . HIS A 1 83 ? 0.424 -16.582 -4.985 1.00 42.66 83 HIS A C 1
ATOM 640 O O . HIS A 1 83 ? -0.568 -16.087 -4.451 1.00 42.66 83 HIS A O 1
ATOM 646 N N . SER A 1 84 ? 0.323 -17.556 -5.886 1.00 41.12 84 SER A N 1
ATOM 647 C CA . SER A 1 84 ? -0.854 -18.403 -6.009 1.00 41.12 84 SER A CA 1
ATOM 648 C C . SER A 1 84 ? -1.062 -19.101 -4.669 1.00 41.12 84 SER A C 1
ATOM 650 O O . SER A 1 84 ? -0.172 -19.795 -4.181 1.00 41.12 84 SER A O 1
ATOM 652 N N . GLN A 1 85 ? -2.223 -18.877 -4.056 1.00 42.78 85 GLN A N 1
ATOM 653 C CA . GLN A 1 85 ? -2.653 -19.610 -2.876 1.00 42.78 85 GLN A CA 1
ATOM 654 C C . GLN A 1 85 ? -2.746 -21.097 -3.243 1.00 42.78 85 GLN A C 1
ATOM 656 O O . GLN A 1 85 ? -3.671 -21.514 -3.937 1.00 42.78 85 GLN A O 1
ATOM 661 N N . GLU A 1 86 ? -1.774 -21.897 -2.809 1.00 37.06 86 GLU A N 1
ATOM 662 C CA . GLU A 1 86 ? -1.906 -23.350 -2.802 1.00 37.06 86 GLU A CA 1
ATOM 663 C C . GLU A 1 86 ? -2.815 -23.741 -1.636 1.00 37.06 86 GLU A C 1
ATOM 665 O O . GLU A 1 86 ? -2.387 -23.876 -0.489 1.00 37.06 86 GLU A O 1
ATOM 670 N N . GLU A 1 87 ? -4.097 -23.941 -1.935 1.00 47.31 87 GLU A N 1
ATOM 671 C CA . GLU A 1 87 ? -4.953 -24.787 -1.112 1.00 47.31 87 GLU A CA 1
ATOM 672 C C . GLU A 1 87 ? -4.442 -26.234 -1.210 1.00 47.31 87 GLU A C 1
ATOM 674 O O . GLU A 1 87 ? -4.888 -27.018 -2.048 1.00 47.31 87 GLU A O 1
ATOM 679 N N . SER A 1 88 ? -3.478 -26.610 -0.366 1.00 41.34 88 SER A N 1
ATOM 680 C CA . SER A 1 88 ? -3.120 -28.017 -0.178 1.00 41.34 88 SER A CA 1
ATOM 681 C C . SER A 1 88 ? -3.940 -28.603 0.967 1.00 41.34 88 SER A C 1
ATOM 683 O O . SER A 1 88 ? -3.615 -28.533 2.152 1.00 41.34 88 SER A O 1
ATOM 685 N N . ASN A 1 89 ? -5.064 -29.190 0.558 1.00 44.16 89 ASN A N 1
ATOM 686 C CA . ASN A 1 89 ? -5.784 -30.205 1.311 1.00 44.16 89 ASN A CA 1
ATOM 687 C C . ASN A 1 89 ? -4.815 -31.264 1.861 1.00 44.16 89 ASN A C 1
ATOM 689 O O . ASN A 1 89 ? -3.866 -31.673 1.191 1.00 44.16 89 ASN A O 1
ATOM 693 N N . GLY A 1 90 ? -5.103 -31.715 3.082 1.00 47.44 90 GLY A N 1
ATOM 694 C CA . GLY A 1 90 ? -4.275 -32.628 3.857 1.00 47.44 90 GLY A CA 1
ATOM 695 C C . GLY A 1 90 ? -3.781 -33.855 3.086 1.00 47.44 90 GLY A C 1
ATOM 696 O O . GLY A 1 90 ? -4.551 -34.595 2.477 1.00 47.44 90 GLY A O 1
ATOM 697 N N . GLY A 1 91 ? -2.478 -34.100 3.196 1.00 38.72 91 GLY A N 1
ATOM 698 C CA . GLY A 1 91 ? -1.807 -35.285 2.684 1.00 38.72 91 GLY A CA 1
ATOM 699 C C . GLY A 1 91 ? -0.607 -35.611 3.560 1.00 38.72 91 GLY A C 1
ATOM 700 O O . GLY A 1 91 ? 0.480 -35.088 3.365 1.00 38.72 91 GLY A O 1
ATOM 701 N N . ASN A 1 92 ? -0.845 -36.457 4.559 1.00 49.22 92 ASN A N 1
ATOM 702 C CA . ASN A 1 92 ? 0.146 -37.101 5.414 1.00 49.22 92 ASN A CA 1
ATOM 703 C C . ASN A 1 92 ? 1.259 -37.755 4.574 1.00 49.22 92 ASN A C 1
ATOM 705 O O . ASN A 1 92 ? 0.951 -38.650 3.788 1.00 49.22 92 ASN A O 1
ATOM 709 N N . PHE A 1 93 ? 2.528 -37.395 4.782 1.00 37.34 93 PHE A N 1
ATOM 710 C CA . PHE A 1 93 ? 3.636 -38.264 4.384 1.00 37.34 93 PHE A CA 1
ATOM 711 C C . PHE A 1 93 ? 4.784 -38.228 5.396 1.00 37.34 93 PHE A C 1
ATOM 713 O O . PHE A 1 93 ? 5.229 -37.178 5.851 1.00 37.34 93 PHE A O 1
ATOM 720 N N . VAL A 1 94 ? 5.176 -39.440 5.778 1.00 40.81 94 VAL A N 1
ATOM 721 C CA . VAL A 1 94 ? 6.088 -39.820 6.855 1.00 40.81 94 VAL A CA 1
ATOM 722 C C . VAL A 1 94 ? 7.539 -39.564 6.451 1.00 40.81 94 VAL A C 1
ATOM 724 O O . VAL A 1 94 ? 7.925 -39.830 5.315 1.00 40.81 94 VAL A O 1
ATOM 727 N N . SER A 1 95 ? 8.328 -39.083 7.412 1.00 44.56 95 SER A N 1
ATOM 728 C CA . SER A 1 95 ? 9.774 -38.881 7.322 1.00 44.56 95 SER A CA 1
ATOM 729 C C . SER A 1 95 ? 10.549 -40.177 7.067 1.00 44.56 95 SER A C 1
ATOM 731 O O . SER A 1 95 ? 10.296 -41.188 7.727 1.00 44.56 95 SER A O 1
ATOM 733 N N . ILE A 1 96 ? 11.571 -40.091 6.214 1.00 49.47 96 ILE A N 1
ATOM 734 C CA . ILE A 1 96 ? 12.832 -40.844 6.320 1.00 49.47 96 ILE A CA 1
ATOM 735 C C . ILE A 1 96 ? 13.971 -39.973 5.807 1.00 49.47 96 ILE A C 1
ATOM 737 O O . ILE A 1 96 ? 13.778 -39.336 4.749 1.00 49.47 96 ILE A O 1
#